Protein AF-A0A3Q7IWM2-F1 (afdb_monomer_lite)

pLDDT: mean 78.39, std 12.65, range [50.78, 92.62]

Sequence (81 aa):
MTLAFQLDVFALIATSLILLISVPVVFASPDGWSSNKNIVFSGTSLWIGLVFLVGFLNSLISRTYSSQTQNQNDPPNFCRL

Secondary structure (DSSP, 8-state):
--HHHHHHHHHHHHHHHHHHHHHHHHHHSTTHHHHHHHHHHHHHHHHHHHHHHHHHHHHHHHHHHHHHHHHHSSPPS-S--

Radius of gyration: 22.22 Å; chains: 1; bounding box: 57×21×62 Å

Foldseek 3Di:
DVPVLVVLVVVLVVLVVVLVVLVVVLVVDPCSCVPCVVVNVVSVVVNVVSVVVSVVVVVVVVVVVVVVVVVVPDDPPPPDD

Organism: Solanum lycopersicum (NCBI:txid4081)

InterPro domains:
  IPR002644 Photosystem II PsbZ, reaction centre [MF_00644] (1-62)
  IPR002644 Photosystem II PsbZ, reaction centre [PF01737] (5-61)
  IPR002644 Photosystem II PsbZ, reaction centre [PTHR34971] (1-62)
  IPR002644 Photosystem II PsbZ, reaction centre [TIGR03043] (4-61)
  IPR036512 Photosystem II PsbZ superfamily [G3DSA:1.10.287.740] (1-62)
  IPR036512 Photosystem II PsbZ superfamily [SSF161055] (1-61)

Structure (mmCIF, N/CA/C/O backbone):
data_AF-A0A3Q7IWM2-F1
#
_entry.id   AF-A0A3Q7IWM2-F1
#
loop_
_atom_site.group_PDB
_atom_site.id
_atom_site.type_symbol
_atom_site.label_atom_id
_atom_site.label_alt_id
_atom_site.label_comp_id
_atom_site.label_asym_id
_atom_site.label_entity_id
_atom_site.label_seq_id
_atom_site.pdbx_PDB_ins_code
_atom_site.Cartn_x
_atom_site.Cartn_y
_atom_site.Cartn_z
_atom_site.occupancy
_atom_site.B_iso_or_equiv
_atom_site.auth_seq_id
_atom_site.auth_comp_id
_atom_site.auth_asym_id
_atom_site.auth_atom_id
_atom_site.pdbx_PDB_model_num
ATOM 1 N N . MET A 1 1 ? -6.111 5.369 19.012 1.00 62.03 1 MET A N 1
ATOM 2 C CA . MET A 1 1 ? -6.905 4.701 17.955 1.00 62.03 1 MET A CA 1
ATOM 3 C C . MET A 1 1 ? -6.991 5.489 16.648 1.00 62.03 1 MET A C 1
ATOM 5 O O . MET A 1 1 ? -7.407 4.922 15.654 1.00 62.03 1 MET A O 1
ATOM 9 N N . THR A 1 2 ? -6.517 6.736 16.590 1.00 69.38 2 THR A N 1
ATOM 10 C CA . THR A 1 2 ? -6.403 7.503 15.335 1.00 69.38 2 THR A CA 1
ATOM 11 C C . THR A 1 2 ? -5.009 7.433 14.715 1.00 69.38 2 THR A C 1
ATOM 13 O O . THR A 1 2 ? -4.901 7.322 13.502 1.00 69.38 2 THR A O 1
ATOM 16 N N . LEU A 1 3 ? -3.949 7.430 15.534 1.00 80.44 3 LEU A N 1
ATOM 17 C CA . LEU A 1 3 ? -2.570 7.475 15.035 1.00 80.44 3 LEU A CA 1
ATOM 18 C C . LEU A 1 3 ? -2.181 6.230 14.223 1.00 80.44 3 LEU A C 1
ATOM 20 O O . LEU A 1 3 ? -1.628 6.372 13.144 1.00 80.44 3 LEU A O 1
ATOM 24 N N . ALA A 1 4 ? -2.517 5.024 14.695 1.00 80.75 4 ALA A N 1
ATOM 25 C CA . ALA A 1 4 ? -2.232 3.787 13.959 1.00 80.75 4 ALA A CA 1
ATOM 26 C C . ALA A 1 4 ? -2.950 3.754 12.598 1.00 80.75 4 ALA A C 1
ATOM 28 O O . ALA A 1 4 ? -2.314 3.538 11.577 1.00 80.75 4 ALA A O 1
ATOM 29 N N . PHE A 1 5 ? -4.245 4.088 12.570 1.00 82.06 5 PHE A N 1
ATOM 30 C CA . PHE A 1 5 ? -5.019 4.159 11.329 1.00 82.06 5 PHE A CA 1
ATOM 31 C C . PHE A 1 5 ? -4.487 5.232 10.363 1.00 82.06 5 PHE A C 1
ATOM 33 O O . PHE A 1 5 ? -4.381 4.988 9.166 1.00 82.06 5 PHE A O 1
ATOM 40 N N . GLN A 1 6 ? -4.099 6.406 10.869 1.00 85.69 6 GLN A N 1
ATOM 41 C CA . GLN A 1 6 ? -3.473 7.453 10.055 1.00 85.69 6 GLN A CA 1
ATOM 42 C C . GLN A 1 6 ? -2.121 7.013 9.484 1.00 85.69 6 GLN A C 1
ATOM 44 O O . GLN A 1 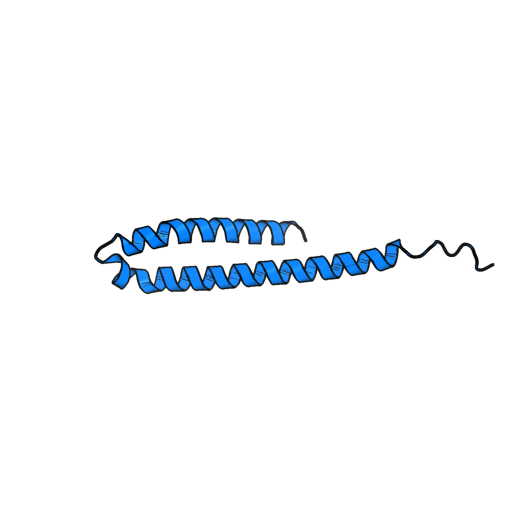6 ? -1.846 7.281 8.316 1.00 85.69 6 GLN A O 1
ATOM 49 N N . LEU A 1 7 ? -1.295 6.330 10.283 1.00 87.69 7 LEU A N 1
ATOM 50 C CA . LEU A 1 7 ? -0.008 5.794 9.842 1.00 87.69 7 LEU A CA 1
ATOM 51 C C . LEU A 1 7 ? -0.180 4.691 8.794 1.00 87.69 7 LEU A C 1
ATOM 53 O O . LEU A 1 7 ? 0.545 4.705 7.804 1.00 87.69 7 LEU A O 1
ATOM 57 N N . ASP A 1 8 ? -1.155 3.794 8.952 1.00 87.06 8 ASP A N 1
ATOM 58 C CA . ASP A 1 8 ? -1.440 2.751 7.961 1.00 87.06 8 ASP A CA 1
ATOM 59 C C . ASP A 1 8 ? -1.939 3.337 6.638 1.00 87.06 8 ASP A C 1
ATOM 61 O O . ASP A 1 8 ? -1.481 2.935 5.570 1.00 87.06 8 ASP A O 1
ATOM 65 N N . VAL A 1 9 ? -2.822 4.340 6.681 1.00 88.00 9 VAL A N 1
ATOM 66 C CA . VAL A 1 9 ? -3.281 5.036 5.468 1.00 88.00 9 VAL A CA 1
ATOM 67 C C . VAL A 1 9 ? -2.127 5.799 4.809 1.00 88.00 9 VAL A C 1
ATOM 69 O O . VAL A 1 9 ? -1.989 5.768 3.587 1.00 88.00 9 VAL A O 1
ATOM 72 N N . PHE A 1 10 ? -1.253 6.438 5.591 1.00 91.00 10 PHE A N 1
ATOM 73 C CA . PHE A 1 10 ? -0.057 7.098 5.065 1.00 91.00 10 PHE A CA 1
ATOM 74 C C . PHE A 1 10 ? 0.906 6.102 4.405 1.00 91.00 10 PHE A C 1
ATOM 76 O O . PHE A 1 10 ? 1.357 6.330 3.281 1.00 91.00 10 PHE A O 1
ATOM 83 N N . ALA A 1 11 ? 1.173 4.971 5.064 1.00 89.81 11 ALA A N 1
ATOM 84 C CA . ALA A 1 11 ? 1.992 3.895 4.522 1.00 89.81 11 ALA A CA 1
ATOM 85 C C . ALA A 1 11 ? 1.373 3.325 3.240 1.00 89.81 11 ALA A C 1
ATOM 87 O O . ALA A 1 11 ? 2.086 3.118 2.260 1.00 89.81 11 ALA A O 1
ATOM 88 N N . LEU A 1 12 ? 0.051 3.146 3.195 1.00 90.69 12 LEU A N 1
ATOM 89 C CA . LEU A 1 12 ? -0.660 2.680 2.007 1.00 90.69 12 LEU A CA 1
ATOM 90 C C . LEU A 1 12 ? -0.466 3.636 0.821 1.00 90.69 12 LEU A C 1
ATOM 92 O O . LEU A 1 12 ? -0.155 3.190 -0.284 1.00 90.69 12 LEU A O 1
ATOM 96 N N . ILE A 1 13 ? -0.601 4.946 1.049 1.00 91.88 13 ILE A N 1
ATOM 97 C CA . ILE A 1 13 ? -0.400 5.972 0.016 1.00 91.88 13 ILE A CA 1
ATOM 98 C C . ILE A 1 13 ? 1.054 5.970 -0.467 1.00 91.88 13 ILE A C 1
ATOM 100 O O . ILE A 1 13 ? 1.294 5.914 -1.672 1.00 91.88 13 ILE A O 1
ATOM 104 N N . ALA A 1 14 ? 2.026 5.974 0.449 1.00 91.94 14 ALA A N 1
ATOM 105 C CA . ALA A 1 14 ? 3.447 5.941 0.105 1.00 91.94 14 ALA A CA 1
ATOM 106 C C . ALA A 1 14 ? 3.810 4.688 -0.710 1.00 91.94 14 ALA A C 1
ATOM 108 O O . ALA A 1 14 ? 4.452 4.786 -1.756 1.00 91.94 14 ALA A O 1
ATOM 109 N N . THR A 1 15 ? 3.336 3.516 -0.279 1.00 90.25 15 THR A N 1
ATOM 110 C CA . THR A 1 15 ? 3.565 2.240 -0.976 1.00 90.25 15 THR A CA 1
ATOM 111 C C . THR A 1 15 ? 2.905 2.236 -2.357 1.00 90.25 15 THR A C 1
ATOM 113 O O . THR A 1 15 ? 3.491 1.737 -3.315 1.00 90.25 15 THR A O 1
ATOM 116 N N . SER A 1 16 ? 1.722 2.845 -2.489 1.00 91.56 16 SER A N 1
ATOM 117 C CA . SER A 1 16 ? 1.029 3.003 -3.772 1.00 91.56 16 SER A CA 1
ATOM 118 C C . SER A 1 16 ? 1.817 3.883 -4.748 1.00 91.56 16 SER A C 1
ATOM 120 O O . SER A 1 16 ? 1.992 3.507 -5.904 1.00 91.56 16 SER A O 1
ATOM 122 N N . LEU A 1 17 ? 2.374 5.011 -4.288 1.00 92.62 17 LEU A N 1
ATOM 123 C CA . LEU A 1 17 ? 3.223 5.875 -5.121 1.00 92.62 17 LEU A CA 1
ATOM 124 C C . LEU A 1 17 ? 4.506 5.162 -5.565 1.00 92.62 17 LEU A C 1
ATOM 126 O O . LEU A 1 17 ? 4.902 5.266 -6.726 1.00 92.62 17 LEU A O 1
ATOM 130 N N . ILE A 1 18 ? 5.130 4.398 -4.664 1.00 90.25 18 ILE A N 1
ATOM 131 C CA . ILE A 1 18 ? 6.312 3.591 -4.985 1.00 90.25 18 ILE A CA 1
ATOM 132 C C . ILE A 1 18 ? 5.969 2.540 -6.041 1.00 90.25 18 ILE A C 1
ATOM 134 O O . ILE A 1 18 ? 6.708 2.404 -7.013 1.00 90.25 18 ILE A O 1
ATOM 138 N N . LEU A 1 19 ? 4.855 1.815 -5.899 1.00 87.94 19 LEU A N 1
ATOM 139 C CA . LEU A 1 19 ? 4.405 0.841 -6.899 1.00 87.94 19 LEU A CA 1
ATOM 140 C C . LEU A 1 19 ? 4.084 1.506 -8.241 1.00 87.94 19 LEU A C 1
ATOM 142 O O . LEU A 1 19 ? 4.513 1.016 -9.282 1.00 87.94 19 LEU A O 1
ATOM 146 N N . LEU A 1 20 ? 3.414 2.657 -8.221 1.00 90.62 20 LEU A N 1
ATOM 147 C CA . LEU A 1 20 ? 3.048 3.400 -9.424 1.00 90.62 20 LEU A CA 1
ATOM 148 C C . LEU A 1 20 ? 4.268 3.843 -10.242 1.00 90.62 20 LEU A C 1
ATOM 150 O O . LEU A 1 20 ? 4.195 3.858 -11.465 1.00 90.62 20 LEU A O 1
ATOM 154 N N . ILE A 1 21 ? 5.379 4.191 -9.585 1.00 90.31 21 ILE A N 1
ATOM 155 C CA . ILE A 1 21 ? 6.629 4.582 -10.254 1.00 90.31 21 ILE A CA 1
ATOM 156 C C . ILE A 1 21 ? 7.480 3.350 -10.593 1.00 90.31 21 ILE A C 1
ATOM 158 O O . ILE A 1 21 ? 8.027 3.253 -11.690 1.00 90.31 21 ILE A O 1
ATOM 162 N N . SER A 1 22 ? 7.592 2.390 -9.673 1.00 85.50 22 SER A N 1
ATOM 163 C CA . SER A 1 22 ? 8.435 1.202 -9.856 1.00 85.50 22 SER A CA 1
ATOM 164 C C . SER A 1 22 ? 7.932 0.287 -10.968 1.00 85.50 22 SER A C 1
ATOM 166 O O . SER A 1 22 ? 8.752 -0.270 -11.691 1.00 85.50 22 SER A O 1
ATOM 168 N N . VAL A 1 23 ? 6.616 0.171 -11.170 1.00 85.06 23 VAL A N 1
ATOM 169 C CA . VAL A 1 23 ? 6.036 -0.649 -12.241 1.00 85.06 23 VAL A CA 1
ATOM 170 C C . VAL A 1 23 ? 6.514 -0.173 -13.630 1.00 85.06 23 VAL A C 1
ATOM 172 O O . VAL A 1 23 ? 7.196 -0.950 -14.302 1.00 85.06 23 VAL A O 1
ATOM 175 N N . PRO A 1 24 ? 6.284 1.086 -14.063 1.00 86.00 24 PRO A N 1
ATOM 176 C CA . PRO A 1 24 ? 6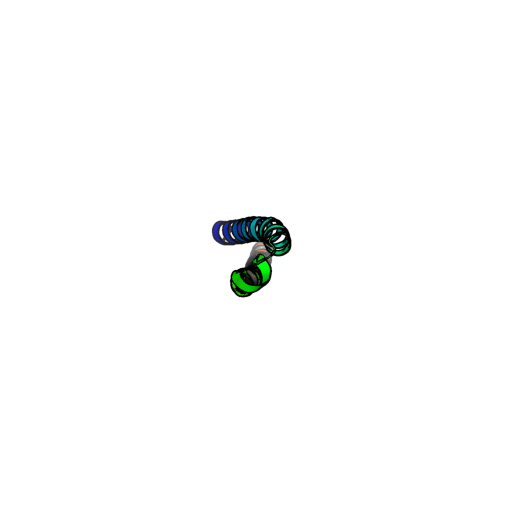.830 1.610 -15.316 1.00 86.00 24 PRO A CA 1
ATOM 177 C C . PRO A 1 24 ? 8.356 1.521 -15.414 1.00 86.00 24 PRO A C 1
ATOM 179 O O . PRO A 1 24 ? 8.871 1.172 -16.470 1.00 86.00 24 PRO A O 1
ATOM 182 N N . VAL A 1 25 ? 9.088 1.800 -14.329 1.00 85.56 25 VAL A N 1
ATOM 183 C CA . VAL A 1 25 ? 10.565 1.776 -14.315 1.00 85.56 25 VAL A CA 1
ATOM 184 C C . VAL A 1 25 ? 11.117 0.370 -14.560 1.00 85.56 25 VAL A C 1
ATOM 186 O O . VAL A 1 25 ? 12.062 0.194 -15.333 1.00 85.56 25 VAL A O 1
ATOM 189 N N . VAL A 1 26 ? 10.519 -0.642 -13.928 1.00 84.50 26 VAL A N 1
ATOM 190 C CA . VAL A 1 26 ? 10.911 -2.045 -14.103 1.00 84.50 26 VAL A CA 1
ATOM 191 C C . VAL A 1 26 ? 10.557 -2.532 -15.507 1.00 84.50 26 VAL A C 1
ATOM 193 O O . VAL A 1 26 ? 11.343 -3.268 -16.100 1.00 84.50 26 VAL A O 1
ATOM 196 N N . PHE A 1 27 ? 9.418 -2.095 -16.055 1.00 81.44 27 PHE A N 1
ATOM 197 C CA . PHE A 1 27 ? 9.003 -2.436 -17.419 1.00 81.44 27 PHE A CA 1
ATOM 198 C C . PHE A 1 27 ? 9.810 -1.714 -18.509 1.00 81.44 27 PHE A C 1
ATOM 200 O O . PHE A 1 27 ? 9.990 -2.273 -19.587 1.00 81.44 27 PHE A O 1
ATOM 207 N N . ALA A 1 28 ? 10.313 -0.506 -18.246 1.00 84.44 28 ALA A N 1
ATOM 208 C CA . ALA A 1 28 ? 11.108 0.266 -19.201 1.00 84.44 28 ALA A CA 1
ATOM 209 C C . ALA A 1 28 ? 12.573 -0.199 -19.309 1.00 84.44 28 ALA A C 1
ATOM 211 O O . ALA A 1 28 ? 13.249 0.137 -20.280 1.00 84.44 28 ALA A O 1
ATOM 212 N N . SER A 1 29 ? 13.082 -0.956 -18.329 1.00 78.06 29 SER A N 1
ATOM 213 C CA . SER A 1 29 ? 14.466 -1.441 -18.341 1.00 78.06 29 SER A CA 1
ATOM 214 C C . SER A 1 29 ? 14.582 -2.787 -19.080 1.00 78.06 29 SER A C 1
ATOM 216 O O . SER A 1 29 ? 13.888 -3.729 -18.694 1.00 78.06 29 SER A O 1
ATOM 218 N N . PRO A 1 30 ? 15.491 -2.935 -20.067 1.00 68.19 30 PRO A N 1
ATOM 219 C CA . PRO A 1 30 ? 15.630 -4.157 -20.871 1.00 68.19 30 PRO A CA 1
ATOM 220 C C . PRO A 1 30 ? 15.933 -5.424 -20.049 1.00 68.19 30 PRO A C 1
ATOM 222 O O . PRO A 1 30 ? 15.440 -6.499 -20.377 1.00 68.19 30 PRO A O 1
ATOM 225 N N . ASP A 1 31 ? 16.657 -5.282 -18.933 1.00 74.25 31 ASP A N 1
ATOM 226 C CA . ASP A 1 31 ? 16.953 -6.353 -17.960 1.00 74.25 31 ASP A CA 1
ATOM 227 C C . ASP A 1 31 ? 16.114 -6.247 -16.669 1.00 74.25 31 ASP A C 1
ATOM 229 O O . ASP A 1 31 ? 16.250 -7.039 -15.729 1.00 74.25 31 ASP A O 1
ATOM 233 N N . GLY A 1 32 ? 15.225 -5.250 -16.603 1.00 71.62 32 GLY A N 1
ATOM 234 C CA . GLY A 1 32 ? 14.482 -4.884 -15.401 1.00 71.62 32 GLY A CA 1
ATOM 235 C C . GLY A 1 32 ? 13.566 -5.997 -14.912 1.00 71.62 32 GLY A C 1
ATOM 236 O O . GLY A 1 32 ? 13.509 -6.266 -13.714 1.00 71.62 32 GLY A O 1
ATOM 237 N N . TRP A 1 33 ? 12.904 -6.694 -15.833 1.00 74.94 33 TRP A N 1
ATOM 238 C CA . TRP A 1 33 ? 11.946 -7.753 -15.518 1.00 74.94 33 TRP A CA 1
ATOM 239 C C . TRP A 1 33 ? 12.587 -9.009 -14.920 1.00 74.94 33 TRP A C 1
ATOM 241 O O . TRP A 1 33 ? 12.049 -9.582 -13.972 1.00 74.94 33 TRP A O 1
ATOM 251 N N . SER A 1 34 ? 13.729 -9.457 -15.451 1.00 75.94 34 SER A N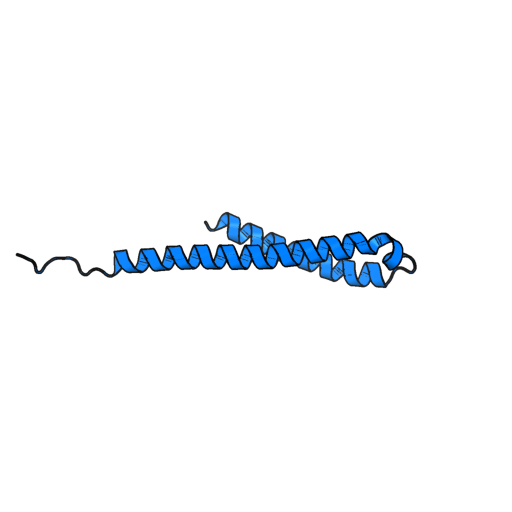 1
ATOM 252 C CA . SER A 1 34 ? 14.372 -10.691 -14.979 1.00 75.94 34 SER A CA 1
ATOM 253 C C . SER A 1 34 ? 15.038 -10.505 -13.615 1.00 75.94 34 SER A C 1
ATOM 255 O O . SER A 1 34 ? 15.020 -11.423 -12.800 1.00 75.94 34 SER A O 1
ATOM 257 N N . SER A 1 35 ? 15.584 -9.313 -13.352 1.00 74.88 35 SER A N 1
ATOM 258 C CA . SER A 1 35 ? 16.2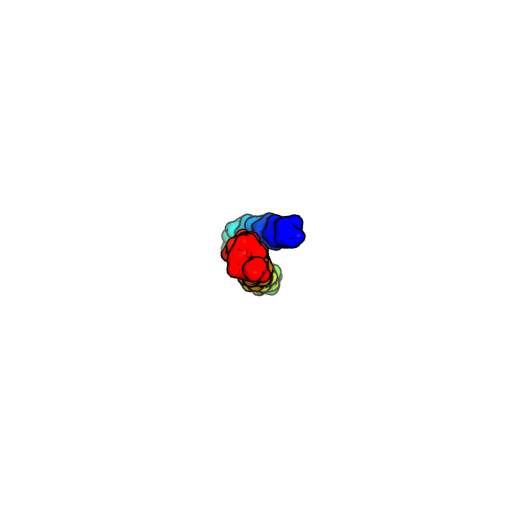87 -9.004 -12.102 1.00 74.88 35 SER A CA 1
ATOM 259 C C . SER A 1 35 ? 15.343 -8.531 -10.985 1.00 74.88 35 SER A C 1
ATOM 261 O O . SER A 1 35 ? 15.445 -8.975 -9.844 1.00 74.88 35 SER A O 1
ATOM 263 N N . ASN A 1 36 ? 14.347 -7.693 -11.304 1.00 76.62 36 ASN A N 1
ATOM 264 C CA . ASN A 1 36 ? 13.505 -7.031 -10.294 1.00 76.62 36 ASN A CA 1
ATOM 265 C C . ASN A 1 36 ? 12.133 -7.688 -10.082 1.00 76.62 36 ASN A C 1
ATOM 267 O O . ASN A 1 36 ? 11.303 -7.165 -9.336 1.00 76.62 36 ASN A O 1
ATOM 271 N N . LYS A 1 37 ? 11.885 -8.853 -10.692 1.00 78.44 37 LYS A N 1
ATOM 272 C CA . LYS A 1 37 ? 10.618 -9.592 -10.572 1.00 78.44 37 LYS A CA 1
ATOM 273 C C . LYS A 1 37 ? 10.194 -9.814 -9.123 1.00 78.44 37 LYS A C 1
ATOM 275 O O . LYS A 1 37 ? 9.043 -9.579 -8.775 1.00 78.44 37 LYS A O 1
ATOM 280 N N . ASN A 1 38 ? 11.136 -10.236 -8.276 1.00 84.69 38 ASN A N 1
ATOM 281 C CA . ASN A 1 38 ? 10.863 -10.531 -6.870 1.00 84.69 38 ASN A CA 1
ATOM 282 C C . ASN A 1 38 ? 10.551 -9.259 -6.063 1.00 84.69 38 ASN A C 1
ATOM 284 O O . ASN A 1 38 ? 9.719 -9.285 -5.164 1.00 84.69 38 ASN A O 1
ATOM 288 N N . ILE A 1 39 ? 11.166 -8.127 -6.418 1.00 83.62 39 ILE A N 1
ATOM 289 C CA . ILE A 1 39 ? 10.920 -6.830 -5.772 1.00 83.62 39 ILE A CA 1
ATOM 290 C C . ILE A 1 39 ? 9.503 -6.344 -6.087 1.00 83.62 39 ILE A C 1
ATOM 292 O O . ILE A 1 39 ? 8.774 -5.967 -5.174 1.00 83.62 39 ILE A O 1
ATOM 296 N N . VAL A 1 40 ? 9.081 -6.416 -7.355 1.00 85.06 40 VAL A N 1
ATOM 297 C CA . VAL A 1 40 ? 7.715 -6.039 -7.758 1.00 85.06 40 VAL A CA 1
ATOM 298 C C . VAL A 1 40 ? 6.683 -6.971 -7.122 1.00 85.06 40 VAL A C 1
ATOM 300 O O . VAL A 1 40 ? 5.656 -6.507 -6.628 1.00 85.06 40 VAL A O 1
ATOM 303 N N . PHE A 1 41 ? 6.961 -8.276 -7.073 1.00 85.94 41 PHE A N 1
ATOM 304 C CA . PHE A 1 41 ? 6.050 -9.257 -6.479 1.00 85.94 41 PHE A CA 1
ATOM 305 C C . PHE A 1 41 ? 5.925 -9.086 -4.958 1.00 85.94 41 PHE A C 1
ATOM 307 O O . PHE A 1 41 ? 4.815 -9.051 -4.430 1.00 85.94 41 PHE A O 1
ATOM 314 N N . SER A 1 42 ? 7.050 -8.899 -4.262 1.00 89.31 42 SER A N 1
ATOM 315 C CA . SER A 1 42 ? 7.091 -8.623 -2.823 1.00 89.31 42 SER A CA 1
ATOM 316 C C . SER A 1 42 ? 6.412 -7.294 -2.483 1.00 89.31 42 SER A C 1
ATOM 318 O O . SER A 1 42 ? 5.569 -7.249 -1.591 1.00 89.31 42 SER A O 1
ATOM 320 N N . GLY A 1 43 ? 6.680 -6.230 -3.250 1.00 88.19 43 GLY A N 1
ATOM 321 C CA . GLY A 1 43 ? 6.038 -4.925 -3.072 1.00 88.19 43 GLY A CA 1
ATOM 322 C C . GLY A 1 43 ? 4.524 -4.977 -3.283 1.00 88.19 43 GLY A C 1
ATOM 323 O O . GLY A 1 43 ? 3.771 -4.418 -2.489 1.00 88.19 43 GLY A O 1
ATOM 324 N N . THR A 1 44 ? 4.063 -5.713 -4.297 1.00 89.00 44 THR A N 1
ATOM 325 C CA . THR A 1 44 ? 2.627 -5.905 -4.558 1.00 89.00 44 THR A CA 1
ATOM 326 C C . THR A 1 44 ? 1.973 -6.733 -3.450 1.00 89.00 44 THR A C 1
ATOM 328 O O . THR A 1 44 ? 0.918 -6.362 -2.944 1.00 89.00 44 THR A O 1
ATOM 331 N N . SER A 1 45 ? 2.614 -7.820 -3.009 1.00 91.19 45 SER A N 1
ATOM 332 C CA . SER A 1 45 ? 2.118 -8.638 -1.895 1.00 91.19 45 SER A CA 1
ATOM 333 C C . SER A 1 45 ? 2.027 -7.837 -0.594 1.00 91.19 45 SER A C 1
ATOM 335 O O . SER A 1 45 ? 1.033 -7.946 0.125 1.00 91.19 45 SER A O 1
ATOM 337 N N . LEU A 1 46 ? 3.042 -7.019 -0.296 1.00 90.19 46 LEU A N 1
ATOM 338 C CA . LEU A 1 46 ? 3.051 -6.121 0.857 1.00 90.19 46 LEU A CA 1
ATOM 339 C C . LEU A 1 46 ? 1.899 -5.112 0.764 1.00 90.19 46 LEU A C 1
ATOM 341 O O . LEU A 1 46 ? 1.183 -4.904 1.740 1.00 90.19 46 LEU A O 1
ATOM 345 N N . TRP A 1 47 ? 1.676 -4.535 -0.419 1.00 91.06 47 TRP A N 1
ATOM 346 C CA . TRP A 1 47 ? 0.592 -3.586 -0.662 1.00 91.06 47 TRP A CA 1
ATOM 347 C C . TRP A 1 47 ? -0.795 -4.200 -0.435 1.00 91.06 47 TRP A C 1
ATOM 349 O O . TRP A 1 47 ? -1.600 -3.607 0.281 1.00 91.06 47 TRP A O 1
ATOM 359 N N . ILE A 1 48 ? -1.061 -5.412 -0.941 1.00 91.81 48 ILE A N 1
ATOM 360 C CA . ILE A 1 48 ? -2.310 -6.140 -0.646 1.00 91.81 48 ILE A CA 1
ATOM 361 C C . ILE A 1 48 ? -2.476 -6.377 0.864 1.00 91.81 48 ILE A C 1
ATOM 363 O O . ILE A 1 48 ? -3.575 -6.198 1.395 1.00 91.81 48 ILE A O 1
ATOM 367 N N . GLY A 1 49 ? -1.396 -6.734 1.567 1.00 92.25 49 GLY A N 1
ATOM 368 C CA . GLY A 1 49 ? -1.409 -6.894 3.022 1.00 92.25 49 GLY A CA 1
ATOM 369 C C . GLY A 1 49 ? -1.807 -5.607 3.753 1.00 92.25 49 GLY A C 1
ATOM 370 O O . GLY A 1 49 ? -2.669 -5.646 4.632 1.00 92.25 49 GLY A O 1
ATOM 371 N N . LEU A 1 50 ? -1.246 -4.460 3.348 1.00 87.94 50 LEU A N 1
ATOM 372 C CA . LEU A 1 50 ? -1.595 -3.150 3.910 1.00 87.94 50 LEU A CA 1
ATOM 373 C C . LEU A 1 50 ? -3.060 -2.774 3.641 1.00 87.94 50 LEU A C 1
ATOM 375 O O . LEU A 1 50 ? -3.732 -2.291 4.551 1.00 87.94 50 LEU A O 1
ATOM 379 N N . VAL A 1 51 ? -3.585 -3.020 2.432 1.00 89.56 51 VAL A N 1
ATOM 380 C CA . VAL A 1 51 ? -5.007 -2.771 2.112 1.00 89.56 51 VAL A CA 1
ATOM 381 C C . VAL A 1 51 ? -5.918 -3.558 3.056 1.00 89.56 51 VAL A C 1
ATOM 383 O O . VAL A 1 51 ? -6.886 -3.015 3.595 1.00 89.56 51 VAL A O 1
ATOM 386 N N . PHE A 1 52 ? -5.598 -4.833 3.286 1.00 89.69 52 PHE A N 1
ATOM 387 C CA . PHE A 1 52 ? -6.384 -5.694 4.164 1.00 89.69 52 PHE A CA 1
ATOM 388 C C . PHE A 1 52 ? -6.317 -5.233 5.626 1.00 89.69 52 PHE A C 1
ATOM 390 O O . PHE A 1 52 ? -7.343 -5.177 6.307 1.00 89.69 52 PHE A O 1
ATOM 397 N N . LEU A 1 53 ? -5.128 -4.841 6.093 1.00 87.94 53 LEU A N 1
ATOM 398 C CA . LEU A 1 53 ? -4.912 -4.332 7.445 1.00 87.94 53 LEU A CA 1
ATOM 399 C C . LEU A 1 53 ? -5.697 -3.037 7.704 1.00 87.94 53 LEU A C 1
ATOM 401 O O . LEU A 1 53 ? -6.386 -2.936 8.720 1.00 87.94 53 LEU A O 1
ATOM 405 N N . VAL A 1 54 ? -5.677 -2.089 6.761 1.00 87.69 54 VAL A N 1
ATOM 406 C CA . VAL A 1 54 ? -6.467 -0.846 6.832 1.00 87.69 54 VAL A CA 1
ATOM 407 C C . VAL A 1 54 ? -7.963 -1.154 6.939 1.00 87.69 54 VAL A C 1
ATOM 409 O O . VAL A 1 54 ? -8.650 -0.580 7.786 1.00 87.69 54 VAL A O 1
ATOM 412 N N . GLY A 1 55 ? -8.477 -2.083 6.124 1.00 86.06 55 GLY A N 1
ATOM 413 C CA . GLY A 1 55 ? -9.880 -2.506 6.177 1.00 86.06 55 GLY A CA 1
ATOM 414 C C . GLY A 1 55 ? -10.257 -3.162 7.510 1.00 86.06 55 GLY A C 1
ATOM 415 O O . GLY A 1 55 ? -11.309 -2.859 8.080 1.00 86.06 55 GLY A O 1
ATOM 416 N N . PHE A 1 56 ? -9.376 -4.009 8.045 1.00 86.81 56 PHE A N 1
ATOM 417 C CA . PHE A 1 56 ? -9.560 -4.654 9.344 1.00 86.81 56 PHE A CA 1
ATOM 418 C C . PHE A 1 56 ? -9.606 -3.635 10.489 1.00 86.81 56 PHE A C 1
ATOM 420 O O . PHE A 1 56 ? -10.552 -3.632 11.281 1.00 86.81 56 PHE A O 1
ATOM 427 N N . LEU A 1 57 ? -8.636 -2.719 10.541 1.00 84.56 57 LEU A N 1
ATOM 428 C CA . LEU A 1 57 ? -8.590 -1.639 11.529 1.00 84.56 57 LEU A CA 1
ATOM 429 C C . LEU A 1 57 ? -9.826 -0.742 11.439 1.00 84.56 57 LEU A C 1
ATOM 431 O O . LEU A 1 57 ? -10.410 -0.403 12.468 1.00 84.56 57 LEU A O 1
ATOM 435 N N . ASN A 1 58 ? -10.2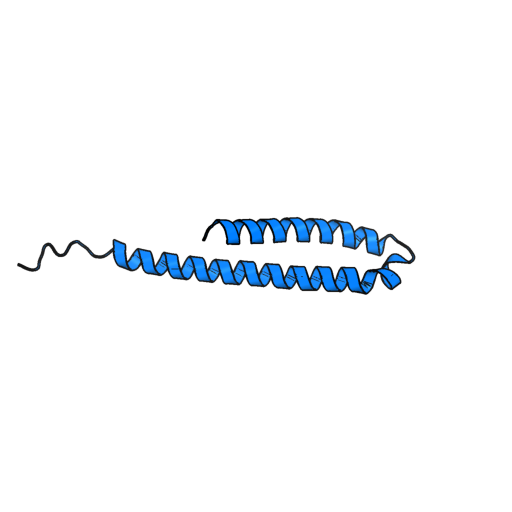78 -0.421 10.225 1.00 83.25 58 ASN A N 1
ATOM 436 C CA . ASN A 1 58 ? -11.494 0.360 10.007 1.00 83.25 58 ASN A CA 1
ATOM 437 C C . ASN A 1 58 ? -12.738 -0.338 10.591 1.00 83.25 58 ASN A C 1
ATOM 439 O O . ASN A 1 58 ? -13.564 0.293 11.255 1.00 83.25 58 ASN A O 1
ATOM 443 N N . SER A 1 59 ? -12.853 -1.660 10.424 1.00 82.06 59 SER A N 1
ATOM 444 C CA . SER A 1 59 ? -13.949 -2.430 11.021 1.00 82.06 59 SER A CA 1
ATOM 445 C C . SER A 1 59 ? -13.872 -2.481 12.549 1.00 82.06 59 SER A C 1
ATOM 447 O O . SER A 1 59 ? -14.922 -2.437 13.195 1.00 82.06 59 SER A O 1
ATOM 449 N N . LEU A 1 60 ? -12.673 -2.580 13.137 1.00 79.50 60 LEU A N 1
ATOM 450 C CA . LEU A 1 60 ? -12.500 -2.555 14.594 1.00 79.50 60 LEU A CA 1
ATOM 451 C C . LEU A 1 60 ? -12.940 -1.216 15.185 1.00 79.50 60 LEU A C 1
ATOM 453 O O . LEU A 1 60 ? -13.652 -1.194 16.182 1.00 79.50 60 LEU A O 1
ATOM 457 N N . ILE A 1 61 ? -12.561 -0.114 14.539 1.00 75.94 61 ILE A N 1
ATOM 458 C CA . ILE A 1 61 ? -12.917 1.249 14.938 1.00 75.94 61 ILE A CA 1
ATOM 459 C C . ILE A 1 61 ? -14.441 1.458 14.877 1.00 75.94 61 ILE A C 1
ATOM 461 O O . ILE A 1 61 ? -15.045 1.965 15.821 1.00 75.94 61 ILE A O 1
ATOM 465 N N . SER A 1 62 ? -15.090 1.015 13.796 1.00 76.12 62 SER A N 1
ATOM 466 C CA . SER A 1 62 ? -16.550 1.098 13.650 1.00 76.12 62 SER A CA 1
ATOM 467 C C . SER A 1 62 ? -17.299 0.302 14.732 1.00 76.12 62 SER A C 1
ATOM 469 O O . SER A 1 62 ? -18.279 0.795 15.298 1.00 76.12 62 SER A O 1
ATOM 471 N N . ARG A 1 63 ? -16.805 -0.894 15.089 1.00 68.12 63 ARG A N 1
ATOM 472 C CA . ARG A 1 63 ? -17.370 -1.718 16.172 1.00 68.12 63 ARG A CA 1
ATOM 473 C C . ARG A 1 63 ? -17.367 -0.972 17.507 1.00 68.12 63 ARG A C 1
ATOM 475 O O . ARG A 1 63 ? -18.405 -0.936 18.163 1.00 68.12 63 ARG A O 1
ATOM 482 N N . THR A 1 64 ? -16.261 -0.332 17.886 1.00 64.69 64 THR A N 1
ATOM 483 C CA . THR A 1 64 ? -16.169 0.430 19.144 1.00 64.69 64 THR A CA 1
ATOM 484 C C . THR A 1 64 ? -17.019 1.696 19.145 1.00 64.69 64 THR A C 1
ATOM 486 O O . THR A 1 64 ? -17.614 2.011 20.175 1.00 64.69 64 THR A O 1
ATOM 489 N N . TYR A 1 65 ? -17.147 2.399 18.013 1.00 60.50 65 TYR A N 1
ATOM 490 C 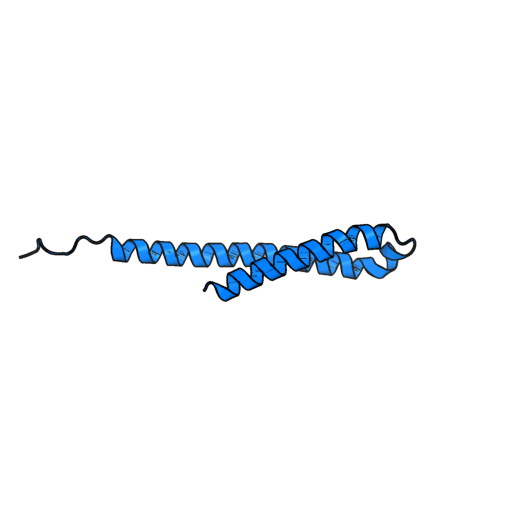CA . TYR A 1 65 ? -18.062 3.544 17.920 1.00 60.50 65 TYR A CA 1
ATOM 491 C C . TYR A 1 65 ? -19.534 3.132 18.082 1.00 60.50 65 TYR A C 1
ATOM 493 O O . TYR A 1 65 ? -20.288 3.834 18.753 1.00 60.50 65 TYR A O 1
ATOM 501 N N . SER A 1 66 ? -19.937 1.967 17.561 1.00 56.69 66 SER A N 1
ATOM 502 C CA . SER A 1 66 ? -21.300 1.444 17.758 1.00 56.69 66 SER A CA 1
ATOM 503 C C . SER A 1 66 ? -21.604 1.037 19.209 1.00 56.69 66 SER A C 1
ATOM 505 O O . SER A 1 66 ? -22.750 1.084 19.644 1.00 56.69 66 SER A O 1
ATOM 507 N N . SER A 1 67 ? -20.585 0.675 19.997 1.00 54.91 67 SER A N 1
ATOM 508 C CA . SER A 1 67 ? -20.755 0.370 21.425 1.00 54.91 67 SER A CA 1
ATOM 509 C C . SER A 1 67 ? -20.897 1.627 22.291 1.00 54.91 67 SER A C 1
ATOM 511 O O . SER A 1 67 ? -21.441 1.554 23.388 1.00 54.91 67 SER A O 1
ATOM 513 N N . GLN A 1 68 ? -20.437 2.787 21.812 1.00 53.50 68 GLN A N 1
ATOM 514 C CA . GLN A 1 68 ? -20.613 4.071 22.502 1.00 53.50 68 GLN A CA 1
ATOM 515 C C . GLN A 1 68 ? -22.011 4.662 22.282 1.00 53.50 68 GLN A C 1
ATOM 517 O O . GLN A 1 68 ? -22.572 5.267 23.193 1.00 53.50 68 GLN A O 1
ATOM 522 N N . THR A 1 69 ? -22.627 4.440 21.119 1.00 51.91 69 THR A N 1
ATOM 523 C CA . THR A 1 69 ? -23.992 4.924 20.854 1.00 51.91 69 THR A CA 1
ATOM 524 C C . THR A 1 69 ? -25.058 4.198 21.672 1.00 51.91 69 THR A C 1
ATOM 526 O O . THR A 1 69 ? -26.137 4.750 21.866 1.00 51.91 69 THR A O 1
ATOM 529 N N . GLN A 1 70 ? -24.779 3.007 22.211 1.00 54.41 70 GLN A N 1
ATOM 530 C CA . GLN A 1 70 ? -25.700 2.350 23.142 1.00 54.41 70 GLN A CA 1
ATOM 531 C C . GLN A 1 70 ? -25.663 2.955 24.553 1.00 54.41 70 GLN A C 1
ATOM 533 O O . GLN A 1 70 ? -26.669 2.897 25.243 1.00 54.41 70 GLN A O 1
ATOM 538 N N . ASN A 1 71 ? -24.548 3.562 24.976 1.00 50.78 71 ASN A N 1
ATOM 539 C CA . ASN A 1 71 ? -24.421 4.128 26.324 1.00 50.78 71 ASN A CA 1
ATOM 540 C C . ASN A 1 71 ? -24.927 5.582 26.420 1.00 50.78 71 ASN A C 1
ATOM 542 O O . ASN A 1 71 ? -25.287 6.034 27.497 1.00 50.78 71 ASN A O 1
ATOM 546 N N . GLN A 1 72 ? -24.992 6.305 25.295 1.00 56.34 72 GLN A N 1
ATOM 547 C CA . GLN A 1 72 ? -25.438 7.706 25.256 1.00 56.34 72 GLN A CA 1
ATOM 548 C C . GLN A 1 72 ? -26.948 7.871 24.985 1.00 56.34 72 GLN A C 1
ATOM 550 O O . GLN A 1 72 ? -27.496 8.940 25.233 1.00 56.34 72 GLN A O 1
ATOM 555 N N . ASN A 1 73 ? -27.622 6.837 24.467 1.00 54.38 73 ASN A N 1
ATOM 556 C CA . ASN A 1 73 ? -29.044 6.895 24.100 1.00 54.38 73 ASN A CA 1
ATOM 557 C C . ASN A 1 73 ? -29.992 6.314 25.162 1.00 54.38 73 ASN A C 1
ATOM 559 O O . ASN A 1 73 ? -31.191 6.217 24.897 1.00 54.38 73 ASN A O 1
ATOM 563 N N . ASP A 1 74 ? -29.499 5.948 26.348 1.00 58.62 74 ASP A N 1
ATOM 564 C CA . ASP A 1 74 ? -30.397 5.665 27.466 1.00 58.62 74 ASP A CA 1
ATOM 565 C C . ASP A 1 74 ? -31.001 6.993 27.957 1.00 58.62 74 ASP A C 1
ATOM 567 O O . ASP A 1 74 ? -30.256 7.884 28.384 1.00 58.62 74 ASP A O 1
ATOM 571 N N . PRO A 1 75 ? -32.338 7.176 27.904 1.00 65.38 75 PRO A N 1
ATOM 572 C CA . PRO A 1 75 ? -32.957 8.311 28.564 1.00 65.38 75 PRO A CA 1
ATOM 573 C C . PRO A 1 75 ? -32.596 8.244 30.055 1.00 65.38 75 PRO A C 1
ATOM 575 O O . PRO A 1 75 ? -32.603 7.152 30.637 1.00 65.38 75 PRO A O 1
ATOM 578 N N . PRO A 1 76 ? -32.275 9.378 30.703 1.00 60.31 76 PRO A N 1
ATOM 579 C CA . PRO A 1 76 ? -32.035 9.379 32.137 1.00 60.31 76 PRO A CA 1
ATOM 580 C C . PRO A 1 76 ? -33.241 8.725 32.821 1.00 60.31 76 PRO A C 1
ATOM 582 O O . PRO A 1 76 ? -34.385 9.063 32.514 1.00 60.31 76 PRO A O 1
ATOM 585 N N . ASN A 1 77 ? -32.983 7.757 33.707 1.00 60.19 77 ASN A N 1
ATOM 586 C CA . ASN A 1 77 ? -33.979 6.998 34.471 1.00 60.19 77 ASN A CA 1
ATOM 587 C C . ASN A 1 77 ? -34.724 7.910 35.475 1.00 60.19 77 ASN A C 1
ATOM 589 O O . ASN A 1 77 ? -34.675 7.704 36.681 1.00 60.19 77 ASN A O 1
ATOM 593 N N . PHE A 1 78 ? -35.416 8.938 34.985 1.00 62.50 78 PHE A N 1
ATOM 594 C CA . PHE A 1 78 ? -36.175 9.909 35.775 1.00 62.50 78 PHE A CA 1
ATOM 595 C C . PHE A 1 78 ? -37.635 9.474 36.010 1.00 62.50 78 PHE A C 1
ATOM 597 O O . PHE A 1 78 ? -38.414 10.231 36.575 1.00 62.50 78 PHE A O 1
ATOM 604 N N . CYS A 1 79 ? -38.027 8.264 35.589 1.00 62.34 79 CYS A N 1
ATOM 605 C CA . CYS A 1 79 ? -39.405 7.747 35.677 1.00 62.34 79 CYS A CA 1
ATOM 606 C C . CYS A 1 79 ? -39.519 6.398 36.422 1.00 62.34 79 CYS A C 1
ATOM 608 O O . CYS A 1 79 ? -40.358 5.571 36.073 1.00 62.34 79 CYS A O 1
ATOM 610 N N . ARG A 1 80 ? -38.668 6.140 37.426 1.00 59.75 80 ARG A N 1
ATOM 611 C CA . ARG A 1 80 ? -38.778 4.957 38.310 1.00 59.75 80 ARG A CA 1
ATOM 612 C C . ARG A 1 80 ? -38.690 5.297 39.810 1.00 59.75 80 ARG A C 1
ATOM 614 O O . ARG A 1 80 ? -38.011 4.611 40.569 1.00 59.75 80 ARG A O 1
ATOM 621 N N . LEU A 1 81 ? -39.395 6.356 40.210 1.00 57.34 81 LEU A N 1
ATOM 622 C CA . LEU A 1 81 ? -39.967 6.516 41.557 1.00 57.34 81 LEU A CA 1
ATOM 623 C C . LEU A 1 81 ? -41.448 6.131 41.483 1.00 57.34 81 LEU A C 1
ATOM 625 O O . LEU A 1 81 ? -41.954 5.581 42.482 1.00 57.34 81 LEU A O 1
#